Protein AF-A0A919ZN53-F1 (afdb_monomer)

Foldseek 3Di:
DVVLVVCLPVVLVVLLVVLVVLCVVLVVCVVVVPDPPSSVVSNVSSVCSNPVVSVVVNVVSVVVVVVD

Secondary structure (DSSP, 8-state):
-HHHHHHHHHHHHHHHHHHHHHHHHHHHHHHH-S-HHHHHHHHHHHHIIIIIHHHHHHHHHHHHHTT-

Solvent-accessible surface area (backbone atoms only — not comparable to full-atom values): 3521 Å² total; per-residue (Å²): 116,70,68,62,59,51,50,69,50,51,53,38,51,53,34,31,53,55,8,50,51,28,34,54,52,14,54,50,35,58,72,70,62,79,47,67,67,59,20,52,54,29,36,52,52,9,50,42,25,50,51,51,49,33,51,49,51,50,52,53,53,54,55,64,58,70,76,109

Radius of gyration: 15.53 Å; Cα contacts (8 Å, |Δi|>4): 58; chains: 1; bounding box: 39×10×44 Å

Mean predicted aligned error: 4.8 Å

Structure (mmCIF, N/CA/C/O backbone):
data_AF-A0A919ZN53-F1
#
_entry.id   AF-A0A919ZN53-F1
#
loop_
_atom_site.group_PDB
_atom_site.id
_atom_site.type_symbol
_atom_site.label_atom_id
_atom_site.label_alt_id
_atom_site.label_comp_id
_atom_site.label_asym_id
_atom_site.label_entity_id
_atom_site.label_seq_id
_atom_site.pdbx_PDB_ins_code
_atom_site.Cartn_x
_atom_site.Cartn_y
_atom_site.Cartn_z
_atom_site.occupancy
_atom_site.B_iso_or_equiv
_atom_site.auth_seq_id
_atom_site.auth_comp_id
_atom_site.auth_asym_id
_atom_site.auth_atom_id
_atom_site.pdbx_PDB_model_num
ATOM 1 N N . MET A 1 1 ? 8.889 -4.773 -26.980 1.00 61.34 1 MET A N 1
ATOM 2 C CA . MET A 1 1 ? 8.981 -3.404 -26.419 1.00 61.34 1 MET A CA 1
ATOM 3 C C . MET A 1 1 ? 7.656 -2.903 -25.835 1.00 61.34 1 MET A C 1
ATOM 5 O O . MET A 1 1 ? 7.658 -2.521 -24.677 1.00 61.34 1 MET A O 1
ATOM 9 N N . VAL A 1 2 ? 6.521 -2.973 -26.546 1.00 66.25 2 VAL A N 1
ATOM 10 C CA . VAL A 1 2 ? 5.219 -2.444 -26.060 1.00 66.25 2 VAL A CA 1
ATOM 11 C C . VAL A 1 2 ? 4.712 -3.100 -24.761 1.00 66.25 2 VAL A C 1
ATOM 13 O O . VAL A 1 2 ? 4.257 -2.405 -23.858 1.00 66.25 2 VAL A O 1
ATOM 16 N N . ALA A 1 3 ? 4.848 -4.424 -24.622 1.00 73.06 3 ALA A N 1
ATOM 17 C CA . ALA A 1 3 ? 4.365 -5.149 -23.441 1.00 73.06 3 ALA A CA 1
ATOM 18 C C . ALA A 1 3 ? 5.064 -4.737 -22.126 1.00 73.06 3 ALA A C 1
ATOM 20 O O . ALA A 1 3 ? 4.417 -4.668 -21.086 1.00 73.06 3 ALA A O 1
ATOM 21 N N . GLY A 1 4 ? 6.361 -4.405 -22.170 1.00 78.88 4 GLY A N 1
ATOM 22 C CA . GLY A 1 4 ? 7.104 -3.962 -20.982 1.00 78.88 4 GLY A CA 1
ATOM 23 C C . GLY A 1 4 ? 6.610 -2.613 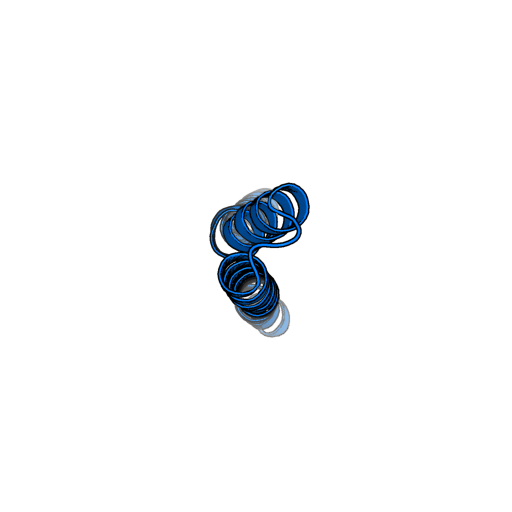-20.455 1.00 78.88 4 GLY A C 1
ATOM 24 O O . GLY A 1 4 ? 6.440 -2.439 -19.253 1.00 78.88 4 GLY A O 1
ATOM 25 N N . PHE A 1 5 ? 6.280 -1.689 -21.362 1.00 80.25 5 PHE A N 1
ATOM 26 C CA . PHE A 1 5 ? 5.715 -0.390 -20.999 1.00 80.25 5 PHE A CA 1
ATOM 27 C C . PHE A 1 5 ? 4.315 -0.512 -20.379 1.00 80.25 5 PHE A C 1
ATOM 29 O O . PHE A 1 5 ? 4.004 0.176 -19.411 1.00 80.25 5 PHE A O 1
ATOM 36 N N . MET A 1 6 ? 3.481 -1.430 -20.878 1.00 86.50 6 MET A N 1
ATOM 37 C CA . MET A 1 6 ? 2.165 -1.691 -20.283 1.00 86.50 6 MET A CA 1
ATOM 38 C C . MET A 1 6 ? 2.274 -2.222 -18.847 1.00 86.50 6 MET A C 1
ATOM 40 O O . MET A 1 6 ? 1.521 -1.786 -17.977 1.00 86.50 6 MET A O 1
ATOM 44 N N . LEU A 1 7 ? 3.235 -3.110 -18.570 1.00 87.62 7 LEU A N 1
ATOM 45 C CA . LEU A 1 7 ? 3.464 -3.633 -17.218 1.00 87.62 7 LEU A CA 1
ATOM 46 C C . LEU A 1 7 ? 3.934 -2.548 -16.239 1.00 87.62 7 LEU A C 1
ATOM 48 O O . LEU A 1 7 ? 3.496 -2.552 -15.089 1.00 87.62 7 LEU A O 1
ATOM 52 N N . LEU A 1 8 ? 4.741 -1.587 -16.703 1.00 88.94 8 LEU A N 1
ATOM 53 C CA . LEU A 1 8 ? 5.174 -0.431 -15.905 1.00 88.94 8 LEU A CA 1
ATOM 54 C C . LEU A 1 8 ? 4.018 0.450 -15.419 1.00 88.94 8 LEU A C 1
ATOM 56 O O . LEU A 1 8 ? 4.177 1.153 -14.429 1.00 88.94 8 LEU A O 1
ATOM 60 N N . ILE A 1 9 ? 2.864 0.407 -16.086 1.00 90.19 9 ILE A N 1
ATOM 61 C CA . ILE A 1 9 ? 1.685 1.202 -15.723 1.00 90.19 9 ILE A CA 1
ATOM 62 C C . ILE A 1 9 ? 0.673 0.351 -14.954 1.00 90.19 9 ILE A C 1
ATOM 64 O O . ILE A 1 9 ? 0.184 0.760 -13.902 1.00 90.19 9 ILE A O 1
ATOM 68 N N . ILE A 1 10 ? 0.366 -0.847 -15.459 1.00 94.00 10 ILE A N 1
ATOM 69 C CA . ILE A 1 10 ? -0.688 -1.704 -14.903 1.00 94.00 10 ILE A CA 1
ATOM 70 C C . ILE A 1 10 ? -0.315 -2.207 -13.508 1.00 94.00 10 ILE A C 1
ATOM 72 O O . ILE A 1 10 ? -1.166 -2.212 -12.620 1.00 94.00 10 ILE A O 1
ATOM 76 N N . VAL A 1 11 ? 0.940 -2.607 -13.281 1.00 93.31 11 VAL A N 1
ATOM 77 C CA . VAL A 1 11 ? 1.346 -3.173 -11.986 1.00 93.31 11 VAL A CA 1
ATOM 78 C C . VAL A 1 11 ? 1.264 -2.127 -10.861 1.00 93.31 11 VAL A C 1
ATOM 80 O O . VAL A 1 11 ? 0.594 -2.406 -9.863 1.00 93.31 11 VAL A O 1
ATOM 83 N N . PRO A 1 12 ? 1.827 -0.908 -11.001 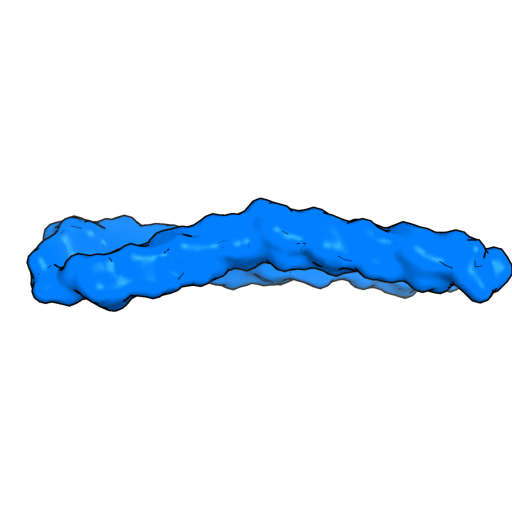1.00 94.50 12 PRO A N 1
ATOM 84 C CA . PRO A 1 12 ? 1.628 0.154 -10.015 1.00 94.50 12 PRO A CA 1
ATOM 85 C C . PRO A 1 12 ? 0.160 0.521 -9.804 1.00 94.50 12 PRO A C 1
ATOM 87 O O . PRO A 1 12 ? -0.258 0.706 -8.664 1.00 94.50 12 PRO A O 1
ATOM 90 N N . LEU A 1 13 ? -0.638 0.582 -10.876 1.00 96.69 13 LEU A N 1
ATOM 91 C CA . LEU A 1 13 ? -2.061 0.906 -10.776 1.00 96.69 13 LEU A CA 1
ATOM 92 C C . LEU A 1 13 ? -2.814 -0.121 -9.918 1.00 96.69 13 LEU A C 1
ATOM 94 O O . LEU A 1 13 ? -3.573 0.260 -9.028 1.00 96.69 13 LEU A O 1
ATOM 98 N N . MET A 1 14 ? -2.568 -1.415 -10.132 1.00 97.31 14 MET A N 1
ATOM 99 C CA . MET A 1 14 ? -3.186 -2.486 -9.345 1.00 97.31 14 MET A CA 1
ATOM 100 C C . MET A 1 14 ? -2.772 -2.429 -7.867 1.00 97.31 14 MET A C 1
ATOM 102 O O . MET A 1 14 ? -3.615 -2.626 -6.990 1.00 97.31 14 MET A O 1
ATOM 106 N N . LEU A 1 15 ? -1.504 -2.112 -7.576 1.00 97.19 15 LEU A N 1
ATOM 107 C CA . LEU A 1 15 ? -1.018 -1.920 -6.203 1.00 97.19 15 LEU A CA 1
ATOM 108 C C . LEU A 1 15 ? -1.722 -0.747 -5.513 1.00 97.19 15 LEU A C 1
ATOM 110 O O . LEU A 1 15 ? -2.177 -0.890 -4.377 1.00 97.19 15 LEU A O 1
ATOM 114 N N . VAL A 1 16 ? -1.884 0.377 -6.215 1.00 97.88 16 VAL A N 1
ATOM 115 C CA . VAL A 1 16 ? -2.618 1.543 -5.705 1.00 97.88 16 VAL A CA 1
ATOM 116 C C . VAL A 1 16 ? -4.082 1.193 -5.445 1.00 97.88 16 VAL A C 1
ATOM 118 O O . VAL A 1 16 ? -4.593 1.515 -4.376 1.00 97.88 16 VAL A O 1
ATOM 121 N N . MET A 1 17 ? -4.756 0.489 -6.360 1.00 98.25 17 MET A N 1
ATOM 122 C CA . MET A 1 17 ? -6.149 0.060 -6.165 1.00 98.25 17 MET A CA 1
ATOM 123 C C . MET A 1 17 ? -6.308 -0.839 -4.932 1.00 98.25 17 MET A C 1
ATOM 125 O O . MET A 1 17 ? -7.203 -0.614 -4.115 1.00 98.25 17 MET A O 1
ATOM 129 N N . LEU A 1 18 ? -5.420 -1.821 -4.762 1.00 98.25 18 LEU A N 1
ATOM 130 C CA . LEU A 1 18 ? -5.416 -2.704 -3.594 1.00 98.25 18 LEU A CA 1
ATOM 131 C C . LEU A 1 18 ? -5.135 -1.926 -2.297 1.00 98.25 18 LEU A C 1
ATOM 133 O O . LEU A 1 18 ? -5.784 -2.149 -1.275 1.00 98.25 18 LEU A O 1
ATOM 137 N N . GLY A 1 19 ? -4.192 -0.985 -2.336 1.00 98.19 19 GLY A N 1
ATOM 138 C CA . GLY A 1 19 ? -3.853 -0.147 -1.193 1.00 98.19 19 GLY A CA 1
ATOM 139 C C . GLY A 1 19 ? -5.000 0.770 -0.772 1.00 98.19 19 GLY A C 1
ATOM 140 O O . GLY A 1 19 ? -5.327 0.842 0.413 1.00 98.19 19 GLY A O 1
ATOM 141 N N . LEU A 1 20 ? -5.677 1.403 -1.735 1.00 98.38 20 LEU A N 1
ATOM 142 C CA . LEU A 1 20 ? -6.877 2.205 -1.488 1.00 98.38 20 LEU A CA 1
ATOM 143 C C . LEU A 1 20 ? -8.000 1.361 -0.885 1.00 98.38 20 LEU A C 1
ATOM 145 O O . LEU A 1 20 ? -8.646 1.804 0.064 1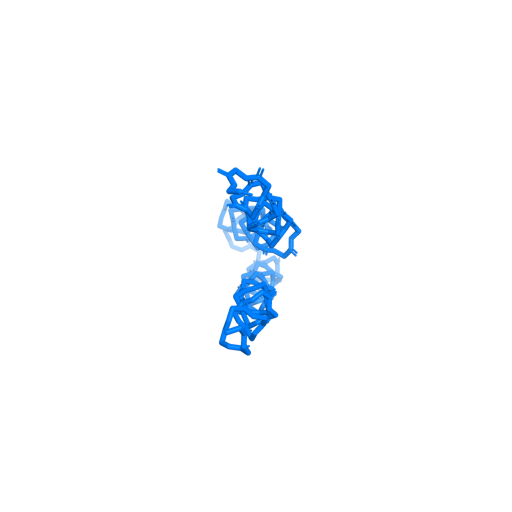.00 98.38 20 LEU A O 1
ATOM 149 N N . TYR A 1 21 ? -8.191 0.129 -1.361 1.00 98.38 21 TYR A N 1
ATOM 150 C CA . TYR A 1 21 ? -9.147 -0.796 -0.758 1.00 98.38 21 TYR A CA 1
ATOM 151 C C . TYR A 1 21 ? -8.838 -1.040 0.730 1.00 98.38 21 TYR A C 1
ATOM 153 O O . TYR A 1 21 ? -9.720 -0.876 1.576 1.00 98.38 21 TYR A O 1
ATOM 161 N N . TYR A 1 22 ? -7.585 -1.323 1.096 1.00 98.25 22 TYR A N 1
ATOM 162 C CA . TYR A 1 22 ? -7.206 -1.475 2.506 1.00 98.25 22 TYR A CA 1
ATOM 163 C C . TYR A 1 22 ? -7.387 -0.205 3.332 1.00 98.25 22 TYR A C 1
ATOM 165 O O . TYR A 1 22 ? -7.835 -0.298 4.474 1.00 98.25 22 TYR A O 1
ATOM 173 N N . ILE A 1 23 ? -7.116 0.973 2.768 1.00 98.19 23 ILE A N 1
ATOM 174 C CA . ILE A 1 23 ? -7.368 2.249 3.448 1.00 98.19 23 ILE A CA 1
ATOM 175 C C . ILE A 1 23 ? -8.868 2.427 3.705 1.00 98.19 23 ILE A C 1
ATOM 177 O O . ILE A 1 23 ? -9.259 2.755 4.823 1.00 98.19 23 ILE A O 1
ATOM 181 N N . THR A 1 24 ? -9.728 2.158 2.718 1.00 97.81 24 THR A N 1
ATOM 182 C CA . THR A 1 24 ? -11.185 2.252 2.914 1.00 97.81 24 THR A CA 1
ATOM 183 C C . THR A 1 24 ? -11.687 1.274 3.974 1.00 97.81 24 THR A C 1
ATOM 185 O O . THR A 1 24 ? -12.498 1.654 4.821 1.00 97.81 24 THR A O 1
AT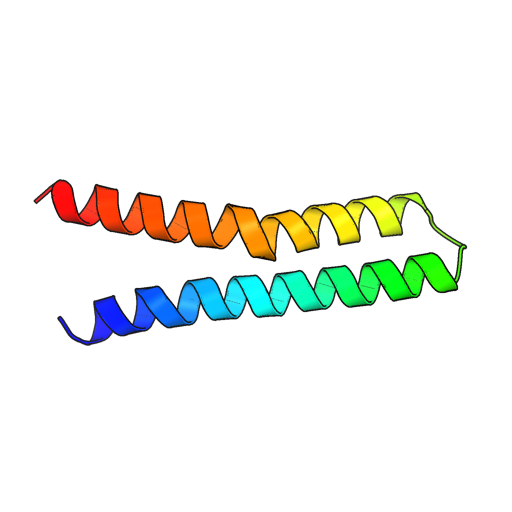OM 188 N N . LEU A 1 25 ? -11.148 0.051 4.003 1.00 97.31 25 LEU A N 1
ATOM 189 C CA . LEU A 1 25 ? -11.472 -0.931 5.032 1.00 97.31 25 LEU A CA 1
ATOM 190 C C . LEU A 1 25 ? -10.974 -0.482 6.413 1.00 97.31 25 LEU A C 1
ATOM 192 O O . LEU A 1 25 ? -11.692 -0.620 7.398 1.00 97.31 25 LEU A O 1
ATOM 196 N N . ALA A 1 26 ? -9.786 0.115 6.499 1.00 97.19 26 ALA A N 1
ATOM 197 C CA . ALA A 1 26 ? -9.279 0.681 7.743 1.00 97.19 26 ALA A CA 1
ATOM 198 C C . ALA A 1 26 ? -10.197 1.798 8.263 1.00 97.19 26 ALA A C 1
ATOM 200 O O . ALA A 1 26 ? -10.559 1.798 9.436 1.00 97.19 26 ALA A O 1
ATOM 201 N N . ILE A 1 27 ? -10.635 2.718 7.400 1.00 96.88 27 ILE A N 1
ATOM 202 C CA . ILE A 1 27 ? -11.566 3.795 7.776 1.00 96.88 27 ILE A CA 1
ATOM 203 C C . ILE A 1 27 ? -12.902 3.2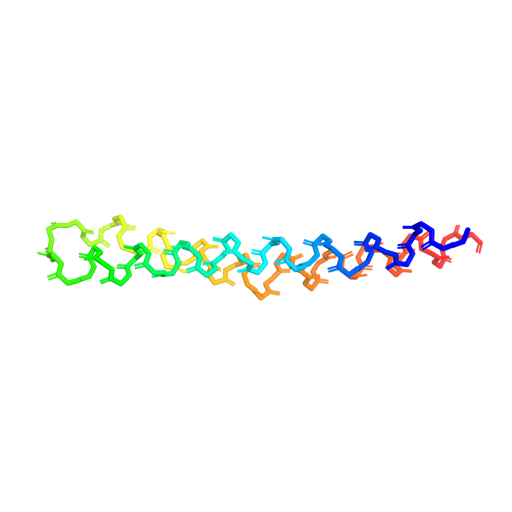18 8.265 1.00 96.88 27 ILE A C 1
ATOM 205 O O . ILE A 1 27 ? -13.476 3.718 9.235 1.00 96.88 27 ILE A O 1
ATOM 209 N N . TRP A 1 28 ? -13.383 2.139 7.645 1.00 95.88 28 TRP A N 1
ATOM 210 C CA . TRP A 1 28 ? -14.569 1.424 8.115 1.00 95.88 28 TRP A CA 1
ATOM 211 C C . TRP A 1 28 ? -14.384 0.862 9.533 1.00 95.88 28 TRP A C 1
ATOM 213 O O . TRP A 1 28 ? -15.233 1.074 10.400 1.00 95.88 28 TRP A O 1
ATOM 223 N N . GLU A 1 29 ? -13.252 0.211 9.803 1.00 93.75 29 GLU A N 1
ATOM 224 C CA . GLU A 1 29 ? -12.906 -0.293 11.141 1.00 93.75 29 GLU A CA 1
ATOM 225 C C . GLU A 1 29 ? -12.743 0.848 12.161 1.00 93.75 29 GLU A C 1
ATOM 227 O O . GLU A 1 29 ? -13.155 0.727 13.317 1.00 93.75 29 GLU A O 1
ATOM 232 N N . LEU A 1 30 ? -12.209 1.999 11.738 1.00 94.31 30 LEU A N 1
ATOM 233 C CA . LEU A 1 30 ? -12.093 3.195 12.574 1.00 94.31 30 LEU A CA 1
ATOM 234 C C . LEU A 1 30 ? -13.471 3.705 13.017 1.00 94.31 30 LEU A C 1
ATOM 236 O O . LEU A 1 30 ? -13.626 4.063 14.189 1.00 94.31 30 LEU A O 1
ATOM 240 N N . ARG A 1 31 ? -14.448 3.703 12.096 1.00 93.75 31 ARG A N 1
ATOM 241 C CA . ARG A 1 31 ? -15.848 4.075 12.351 1.00 93.75 31 ARG A CA 1
ATOM 242 C C . ARG A 1 31 ? -16.521 3.113 13.326 1.00 93.75 31 ARG A C 1
ATOM 244 O O . ARG A 1 31 ? -17.229 3.574 14.215 1.00 93.75 31 ARG A O 1
ATOM 251 N N . ALA A 1 32 ? -16.324 1.806 13.160 1.00 93.94 32 ALA A N 1
ATOM 252 C CA . ALA A 1 32 ? -16.870 0.807 14.078 1.00 93.94 32 ALA A CA 1
ATOM 253 C C . ALA A 1 32 ? -16.240 0.920 15.476 1.00 93.94 32 ALA A C 1
ATOM 255 O O . ALA A 1 32 ? -16.918 0.732 16.481 1.00 93.94 32 ALA A O 1
ATOM 256 N N . GLY A 1 33 ? -14.945 1.246 15.546 1.00 89.88 33 GLY A N 1
ATOM 257 C CA . GLY A 1 33 ? -14.230 1.489 16.798 1.00 89.88 33 GLY A CA 1
ATOM 258 C C . GLY A 1 33 ? -13.974 0.241 17.647 1.00 89.88 33 GLY A C 1
ATOM 259 O O . GLY A 1 33 ? -13.504 0.381 18.772 1.00 89.88 33 GLY A O 1
ATOM 260 N N . ILE A 1 34 ? -14.254 -0.951 17.110 1.00 90.31 34 ILE A N 1
ATOM 261 C CA . ILE A 1 34 ? -14.183 -2.231 17.828 1.00 90.31 34 ILE A CA 1
ATOM 262 C C . ILE A 1 34 ? -12.734 -2.727 17.927 1.00 90.31 34 ILE A C 1
ATOM 264 O O . ILE A 1 34 ? -12.262 -3.019 19.021 1.00 90.31 34 ILE A O 1
ATOM 268 N N . ASP A 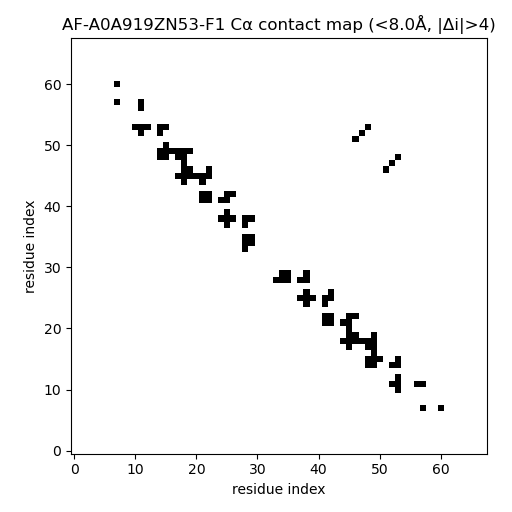1 35 ? -12.009 -2.788 16.803 1.00 92.38 35 ASP A N 1
ATOM 269 C CA . ASP A 1 35 ? -10.638 -3.313 16.760 1.00 92.38 35 ASP A CA 1
ATOM 270 C C . ASP A 1 35 ? -9.645 -2.283 16.198 1.00 92.38 35 ASP A C 1
ATOM 272 O O . ASP A 1 35 ? -9.432 -2.135 14.990 1.00 92.38 35 ASP A O 1
ATOM 276 N N . ARG A 1 36 ? -8.982 -1.572 17.117 1.00 91.19 36 ARG A N 1
ATOM 277 C CA . ARG A 1 36 ? -7.944 -0.582 16.790 1.00 91.19 36 ARG A CA 1
ATOM 278 C C . ARG A 1 36 ? -6.687 -1.217 16.195 1.00 91.19 36 ARG A C 1
ATOM 280 O O . ARG A 1 36 ? -6.011 -0.576 15.393 1.00 91.19 36 ARG A O 1
ATOM 287 N N . THR A 1 37 ? -6.379 -2.464 16.543 1.00 95.50 37 THR A N 1
ATOM 288 C CA . THR A 1 37 ? -5.193 -3.159 16.026 1.00 95.50 37 THR A CA 1
ATOM 289 C C . THR A 1 37 ? -5.379 -3.483 14.552 1.00 95.50 37 THR A C 1
ATOM 291 O O . THR A 1 37 ? -4.469 -3.279 13.744 1.00 95.50 37 THR A O 1
ATOM 294 N N . ARG A 1 38 ? -6.574 -3.950 14.179 1.00 94.38 38 ARG A N 1
ATOM 295 C CA . ARG A 1 38 ? -6.928 -4.212 12.784 1.00 94.38 38 ARG A CA 1
ATOM 296 C C . ARG A 1 38 ? -6.924 -2.936 11.947 1.00 94.38 38 ARG A C 1
ATOM 298 O O . ARG A 1 38 ? -6.358 -2.954 10.856 1.00 94.38 38 ARG A O 1
ATOM 305 N N . TYR A 1 39 ? -7.453 -1.834 12.482 1.00 96.06 39 TYR A N 1
ATOM 306 C CA . TYR A 1 39 ? -7.359 -0.514 11.850 1.00 96.06 39 TYR A CA 1
ATOM 307 C C . TYR A 1 39 ? -5.911 -0.148 11.497 1.00 96.06 39 TYR A C 1
ATOM 309 O O . TYR A 1 39 ? -5.619 0.117 10.332 1.00 96.06 39 TYR A O 1
ATOM 317 N N . VAL A 1 40 ? -4.992 -0.178 12.471 1.00 96.50 40 VAL A N 1
ATOM 318 C CA . VAL A 1 40 ? -3.594 0.232 12.248 1.00 96.50 40 VAL A CA 1
ATOM 319 C C . VAL A 1 40 ? -2.920 -0.652 11.200 1.00 96.50 40 VAL A C 1
ATOM 321 O O . VAL A 1 40 ? -2.255 -0.133 10.304 1.00 96.50 40 VAL A O 1
ATOM 324 N N . LYS A 1 41 ? -3.124 -1.974 11.263 1.00 97.44 41 LYS A N 1
ATOM 325 C CA . LYS A 1 41 ? -2.546 -2.921 10.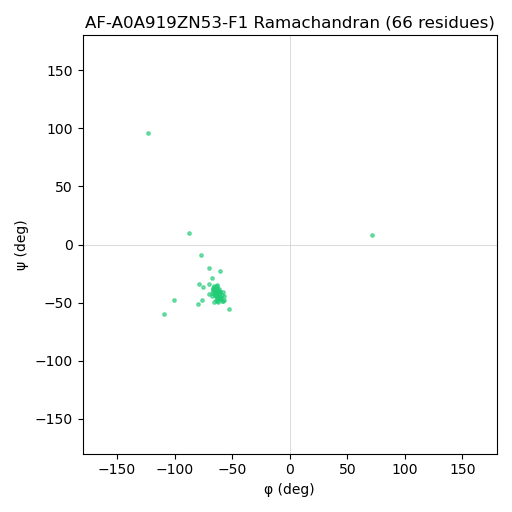295 1.00 97.44 41 LYS A CA 1
ATOM 326 C C . LYS A 1 41 ? -3.032 -2.654 8.870 1.00 97.44 41 LYS A C 1
ATOM 328 O O . LYS A 1 41 ? -2.216 -2.615 7.951 1.00 97.44 41 LYS A O 1
ATOM 333 N N . LEU A 1 42 ? -4.338 -2.454 8.692 1.00 97.75 42 LEU A N 1
ATOM 334 C CA . LEU A 1 42 ? -4.929 -2.178 7.382 1.00 97.75 42 LEU A CA 1
ATOM 335 C C . LEU A 1 42 ? -4.504 -0.812 6.843 1.00 97.75 42 LEU A C 1
ATOM 337 O O . LEU A 1 42 ? -4.123 -0.713 5.681 1.00 97.75 42 LEU A O 1
ATOM 341 N N . MET A 1 43 ? -4.511 0.223 7.686 1.00 97.88 43 MET A N 1
ATOM 342 C CA . MET A 1 43 ? -4.134 1.579 7.287 1.00 97.88 43 MET A CA 1
ATOM 343 C C . MET A 1 43 ? -2.667 1.636 6.860 1.00 97.88 43 MET A C 1
ATOM 345 O O . MET A 1 43 ? -2.347 2.142 5.786 1.00 97.88 43 MET A O 1
ATOM 349 N N . PHE A 1 44 ? -1.773 1.069 7.674 1.00 97.94 44 PHE A N 1
ATOM 350 C CA . PHE A 1 44 ? -0.348 1.028 7.370 1.00 97.94 44 PHE A CA 1
ATOM 351 C C . PHE A 1 44 ? -0.070 0.200 6.111 1.00 97.94 44 PHE A C 1
ATOM 353 O O . PHE A 1 44 ? 0.604 0.677 5.203 1.00 97.94 44 PHE A O 1
ATOM 360 N N . GLY A 1 45 ? -0.645 -1.004 6.007 1.00 97.81 45 GLY A N 1
ATOM 361 C CA . GLY A 1 45 ? -0.488 -1.855 4.825 1.00 97.81 45 GLY A CA 1
ATOM 362 C C . GLY A 1 45 ? -1.025 -1.205 3.547 1.00 97.81 45 GLY A C 1
ATOM 363 O O . GLY A 1 45 ? -0.376 -1.262 2.505 1.00 97.81 45 GLY A O 1
ATOM 364 N N . GLY A 1 46 ? -2.172 -0.531 3.631 1.00 97.94 46 GLY A N 1
ATOM 365 C CA . GLY A 1 46 ? -2.743 0.216 2.517 1.00 97.94 46 GLY A CA 1
ATOM 366 C C . GLY A 1 46 ? -1.843 1.361 2.051 1.00 97.94 46 GLY A C 1
ATOM 367 O O . GLY A 1 46 ? -1.575 1.478 0.860 1.00 97.94 46 GLY A O 1
ATOM 368 N N . LEU A 1 47 ? -1.291 2.155 2.975 1.00 97.94 47 LEU A N 1
ATOM 369 C CA . LEU A 1 47 ? -0.352 3.235 2.642 1.00 97.94 47 LEU A CA 1
ATOM 370 C C . LEU A 1 47 ? 0.955 2.715 2.026 1.00 97.94 47 LEU A C 1
ATOM 372 O O . LEU A 1 47 ? 1.452 3.300 1.063 1.00 97.94 47 LEU A O 1
ATOM 376 N N . VAL A 1 48 ? 1.486 1.594 2.526 1.00 97.88 48 VAL A N 1
ATOM 377 C CA . VAL A 1 48 ? 2.652 0.921 1.929 1.00 97.88 48 VAL A CA 1
ATOM 378 C C . VAL A 1 48 ? 2.356 0.528 0.479 1.00 97.88 48 VAL A C 1
ATOM 380 O O . VAL A 1 48 ? 3.192 0.755 -0.393 1.00 97.88 48 VAL A O 1
ATOM 383 N N . LEU A 1 49 ? 1.167 -0.010 0.199 1.00 97.38 49 LEU A N 1
ATOM 384 C CA . LEU A 1 49 ? 0.759 -0.399 -1.154 1.00 97.38 49 LEU A CA 1
ATOM 385 C C . LEU A 1 49 ? 0.508 0.791 -2.086 1.00 97.38 49 LEU A C 1
ATOM 387 O O . LEU A 1 49 ? 0.796 0.686 -3.272 1.00 97.38 49 LEU A O 1
ATOM 391 N N . VAL A 1 50 ? -0.000 1.915 -1.576 1.00 97.88 50 VAL A N 1
ATOM 392 C CA . VAL A 1 50 ? -0.244 3.118 -2.393 1.00 97.88 50 VAL A CA 1
ATOM 393 C C . VAL A 1 50 ? 1.052 3.857 -2.722 1.00 97.88 50 VAL A C 1
ATOM 395 O O . VAL A 1 50 ? 1.179 4.396 -3.817 1.00 97.88 50 VAL A O 1
ATOM 398 N N . VAL A 1 51 ? 2.009 3.905 -1.792 1.00 95.19 51 VAL A N 1
ATOM 399 C CA . VAL A 1 51 ? 3.199 4.759 -1.927 1.00 95.19 51 VAL A CA 1
ATOM 400 C C . VAL A 1 51 ? 4.457 3.939 -2.182 1.00 95.19 51 VAL A C 1
ATOM 402 O O . VAL A 1 51 ? 5.118 4.108 -3.201 1.00 95.19 51 VAL A O 1
ATOM 405 N N . ILE A 1 52 ? 4.806 3.040 -1.263 1.00 96.25 52 ILE A N 1
ATOM 406 C CA . ILE A 1 52 ? 6.122 2.390 -1.249 1.00 96.25 52 ILE A CA 1
ATOM 407 C C . ILE A 1 52 ? 6.214 1.306 -2.325 1.00 96.25 52 ILE A C 1
ATOM 409 O O . ILE A 1 52 ? 7.184 1.269 -3.078 1.00 96.25 52 ILE A O 1
ATOM 413 N N . ALA A 1 53 ? 5.211 0.436 -2.426 1.00 94.50 53 ALA A N 1
ATOM 414 C CA . ALA A 1 53 ? 5.209 -0.679 -3.370 1.00 94.50 53 ALA A CA 1
ATOM 415 C C . ALA A 1 53 ? 5.344 -0.244 -4.847 1.00 94.50 53 ALA A C 1
ATOM 417 O O . ALA A 1 53 ? 6.216 -0.788 -5.532 1.00 94.50 53 ALA A O 1
ATOM 418 N N . PRO A 1 54 ? 4.571 0.737 -5.361 1.00 94.06 54 PRO A N 1
ATOM 419 C CA . PRO A 1 54 ? 4.727 1.193 -6.739 1.00 94.06 54 PRO A CA 1
ATOM 420 C C . PRO A 1 54 ? 6.070 1.893 -6.969 1.00 94.06 54 PRO A C 1
ATOM 422 O O . PRO A 1 54 ? 6.687 1.669 -8.008 1.00 94.06 54 PRO A O 1
ATOM 425 N N . LEU A 1 55 ? 6.572 2.673 -6.001 1.00 94.38 55 LEU A N 1
ATOM 426 C CA . LEU A 1 55 ? 7.896 3.298 -6.102 1.00 94.38 55 LEU A CA 1
ATOM 427 C C . LEU A 1 55 ? 9.011 2.253 -6.200 1.00 94.38 55 LEU A C 1
ATOM 429 O O . LEU A 1 55 ? 9.860 2.351 -7.082 1.00 94.38 55 LEU A O 1
ATOM 433 N N . LEU A 1 56 ? 8.988 1.228 -5.344 1.00 94.06 56 LEU A N 1
ATOM 434 C CA . LEU A 1 56 ? 9.958 0.134 -5.400 1.00 94.06 56 LEU A CA 1
ATOM 435 C C . LEU A 1 56 ? 9.885 -0.600 -6.736 1.00 94.06 56 LEU A C 1
ATOM 437 O O . LEU A 1 56 ? 10.919 -0.818 -7.358 1.00 94.06 56 LEU A O 1
ATOM 441 N N . PHE A 1 57 ? 8.684 -0.937 -7.211 1.00 92.44 57 PHE A N 1
ATOM 442 C CA . PHE A 1 57 ? 8.510 -1.603 -8.501 1.00 92.44 57 PHE A CA 1
ATOM 443 C C . PHE A 1 57 ? 9.117 -0.791 -9.653 1.00 92.44 57 PHE A C 1
ATOM 445 O O . PHE A 1 57 ? 9.826 -1.344 -10.495 1.00 92.44 57 PHE A O 1
ATOM 452 N N . ILE A 1 58 ? 8.885 0.523 -9.662 1.00 90.94 58 ILE A N 1
ATOM 453 C CA . ILE A 1 58 ? 9.457 1.435 -10.651 1.00 90.94 58 ILE A CA 1
ATOM 454 C C . ILE A 1 58 ? 10.989 1.438 -10.551 1.00 90.94 58 ILE A C 1
ATOM 456 O O . ILE A 1 58 ? 11.657 1.221 -11.559 1.00 90.94 58 ILE A O 1
ATOM 460 N N . ILE A 1 59 ? 11.555 1.606 -9.350 1.00 91.88 59 ILE A N 1
ATOM 461 C CA . ILE A 1 59 ? 13.011 1.613 -9.120 1.00 91.88 59 ILE A CA 1
ATOM 462 C C . ILE A 1 59 ? 13.655 0.304 -9.591 1.00 91.88 59 ILE A C 1
ATOM 464 O O . ILE A 1 59 ? 14.634 0.343 -10.334 1.00 91.88 59 ILE A O 1
ATOM 468 N N . TYR A 1 60 ? 13.100 -0.850 -9.206 1.00 89.06 60 TYR A N 1
ATOM 469 C CA . TYR A 1 60 ? 13.601 -2.160 -9.632 1.00 89.06 60 TYR A CA 1
ATOM 470 C C . TYR A 1 60 ? 13.532 -2.331 -11.145 1.00 89.0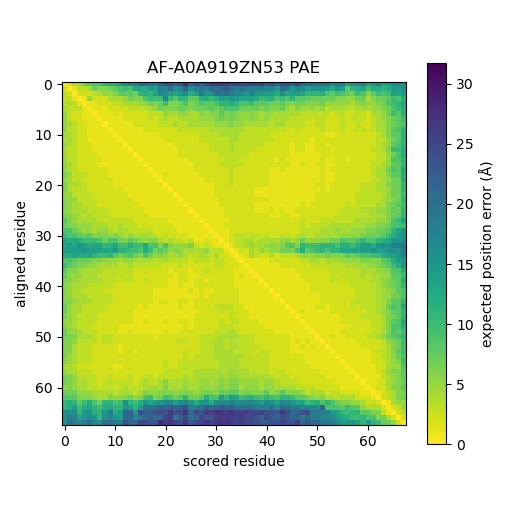6 60 TYR A C 1
ATOM 472 O O . TYR A 1 60 ? 14.473 -2.843 -11.749 1.00 89.06 60 TYR A O 1
ATOM 480 N N . SER A 1 61 ? 12.444 -1.874 -11.764 1.00 87.62 61 SER A N 1
ATOM 481 C CA . SER A 1 61 ? 12.290 -1.954 -13.213 1.00 87.62 61 SER A CA 1
ATOM 482 C C . SER A 1 61 ? 13.315 -1.075 -13.935 1.00 87.62 61 SER A C 1
ATOM 484 O O . SER A 1 61 ? 13.925 -1.532 -14.894 1.00 87.62 61 SER A O 1
ATOM 486 N N . TYR A 1 62 ? 13.574 0.147 -13.456 1.00 84.38 62 TYR A N 1
ATOM 487 C CA . TYR A 1 62 ? 14.624 1.015 -14.006 1.00 84.38 62 TYR A CA 1
ATOM 488 C C . TYR A 1 62 ? 16.033 0.443 -13.803 1.00 84.38 62 TYR A C 1
ATOM 490 O O . TYR A 1 62 ? 16.834 0.455 -14.736 1.00 84.38 62 TYR A O 1
ATOM 498 N N . ALA A 1 63 ? 16.335 -0.090 -12.616 1.00 84.25 63 ALA A N 1
ATOM 499 C CA . ALA A 1 63 ? 17.633 -0.695 -12.320 1.00 84.25 63 ALA A CA 1
ATOM 500 C C . ALA A 1 63 ? 17.900 -1.938 -13.186 1.00 84.25 63 ALA A C 1
ATOM 502 O O . ALA A 1 63 ? 19.000 -2.094 -13.708 1.00 84.25 63 ALA A O 1
ATOM 503 N N . GLY A 1 64 ? 16.885 -2.783 -13.397 1.00 72.62 64 GLY A N 1
ATOM 504 C CA . GLY A 1 64 ? 16.972 -3.945 -14.286 1.00 72.62 64 GLY A CA 1
ATOM 505 C C . GLY A 1 64 ? 17.061 -3.593 -15.776 1.00 72.62 64 GLY A C 1
ATOM 506 O O . GLY A 1 64 ? 17.526 -4.410 -16.563 1.00 72.62 64 GLY A O 1
ATOM 507 N N . ILE A 1 65 ? 16.646 -2.388 -16.180 1.00 62.09 65 ILE A N 1
ATOM 508 C CA . ILE A 1 65 ? 16.834 -1.886 -17.551 1.00 62.09 65 ILE A CA 1
ATOM 509 C C . ILE A 1 65 ? 18.273 -1.377 -17.766 1.00 62.09 65 ILE A C 1
ATOM 511 O O . ILE A 1 65 ? 18.798 -1.547 -18.858 1.00 62.09 65 ILE A O 1
ATOM 515 N N . MET A 1 66 ? 18.932 -0.793 -16.753 1.00 57.41 66 MET A N 1
ATOM 516 C CA . MET A 1 66 ? 20.328 -0.312 -16.850 1.00 57.41 66 MET A CA 1
ATOM 517 C C . MET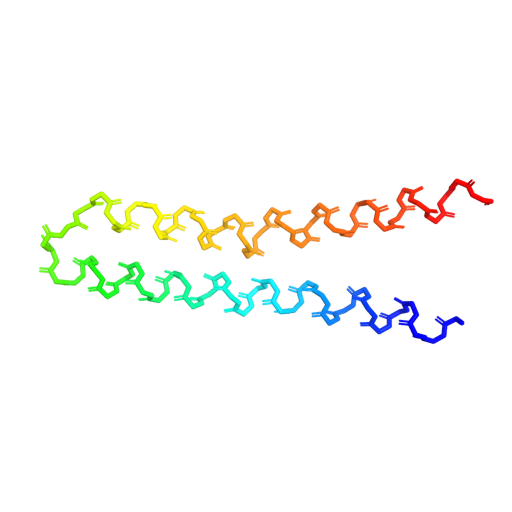 A 1 66 ? 21.395 -1.416 -16.780 1.00 57.41 66 MET A C 1
ATOM 519 O O . MET A 1 66 ? 22.572 -1.132 -16.991 1.00 57.41 66 MET A O 1
ATOM 523 N N . SER A 1 67 ? 21.022 -2.657 -16.456 1.00 56.53 67 SER A N 1
ATOM 524 C CA . SER A 1 67 ? 21.955 -3.787 -16.342 1.00 56.53 67 SER A CA 1
ATOM 525 C C . SER A 1 67 ? 22.223 -4.533 -17.661 1.00 56.53 67 SER A C 1
ATOM 527 O O . SER A 1 67 ? 22.824 -5.607 -17.615 1.00 56.53 67 SER A O 1
ATOM 529 N N . PHE A 1 68 ? 21.778 -4.000 -18.805 1.00 48.66 68 PHE A N 1
ATOM 530 C CA . PHE A 1 68 ? 21.980 -4.564 -20.147 1.00 48.66 68 PHE A CA 1
ATOM 531 C C . PHE A 1 68 ? 22.612 -3.551 -21.101 1.00 48.66 68 PHE A C 1
ATOM 533 O O . PHE A 1 68 ? 22.188 -2.374 -21.075 1.00 48.66 68 PHE A O 1
#

pLDDT: mean 90.34, std 11.43, range [48.66, 98.38]

Sequence (68 aa):
MVAGFMLLIIVPLMLVMLGLYYITLAIWELRAGIDRTRYVKLMFGGLVLVVIAPLLFIIYSYAGIMSF